Protein AF-A0A5N1GJK5-F1 (afdb_monomer_lite)

Organism: NCBI:txid119206

pLDDT: mean 94.47, std 3.44, range [83.25, 98.12]

Secondary structure (DSSP, 8-state):
-EEEEEEEPP-SSSSS--SSS--HHHHHHHHHHHHHHTSSSEEEEEEETTT-HHHHHH-HHHHHHHHHH-GGG-SEEEETTEEEEESSPPPHHHHHHHH----

Structure (mmCIF, N/CA/C/O backbone):
data_AF-A0A5N1GJK5-F1
#
_entry.id   AF-A0A5N1GJK5-F1
#
loop_
_atom_site.group_PDB
_atom_site.id
_atom_site.type_symbol
_atom_site.label_atom_id
_atom_site.label_alt_id
_atom_site.label_comp_id
_atom_site.label_asym_id
_atom_site.label_entity_id
_atom_site.lab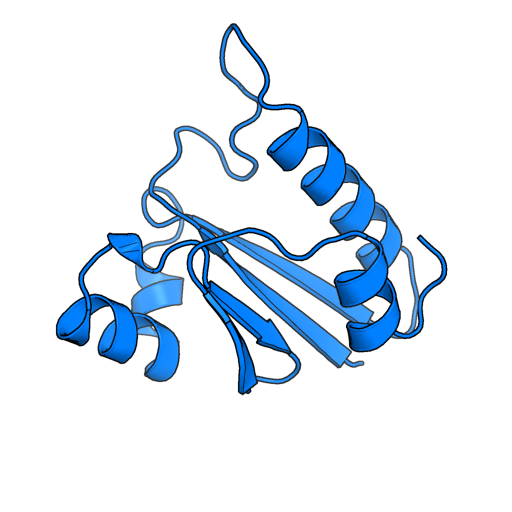el_seq_id
_atom_site.pdbx_PDB_ins_code
_atom_site.Cartn_x
_atom_site.Cartn_y
_atom_site.Cartn_z
_atom_site.occupancy
_atom_site.B_iso_or_equiv
_atom_site.auth_seq_id
_atom_site.auth_comp_id
_atom_site.auth_asym_id
_atom_site.auth_atom_id
_atom_site.pdbx_PDB_model_num
ATOM 1 N N . MET A 1 1 ? -11.944 -2.293 12.565 1.00 85.81 1 MET A N 1
ATOM 2 C CA . MET A 1 1 ? -10.684 -1.667 12.131 1.00 85.81 1 MET A CA 1
ATOM 3 C C . MET A 1 1 ? -10.709 -1.669 10.618 1.00 85.81 1 MET A C 1
ATOM 5 O O . MET A 1 1 ? -11.020 -2.717 10.065 1.00 85.81 1 MET A O 1
ATOM 9 N N . LYS A 1 2 ? -10.519 -0.514 9.979 1.00 93.81 2 LYS A N 1
ATOM 10 C CA . LYS A 1 2 ? -10.491 -0.421 8.512 1.00 93.81 2 LYS A CA 1
ATOM 11 C C . LYS A 1 2 ? -9.172 -0.996 8.004 1.00 93.81 2 LYS A C 1
ATOM 13 O O . LYS A 1 2 ? -8.134 -0.692 8.592 1.00 93.81 2 LYS A O 1
ATOM 18 N N . ARG A 1 3 ? -9.196 -1.809 6.951 1.00 96.75 3 ARG A N 1
ATOM 19 C CA . ARG A 1 3 ? -7.996 -2.477 6.434 1.00 96.75 3 ARG A CA 1
ATOM 20 C C . ARG A 1 3 ? -7.595 -1.924 5.076 1.00 96.75 3 ARG A C 1
ATOM 22 O O . ARG A 1 3 ? -8.399 -1.902 4.150 1.00 96.75 3 ARG A O 1
ATOM 29 N N . ILE A 1 4 ? -6.343 -1.499 4.966 1.00 97.69 4 ILE A N 1
ATOM 30 C CA . ILE A 1 4 ? -5.732 -0.983 3.749 1.00 97.69 4 ILE A CA 1
ATOM 31 C C . ILE A 1 4 ? -4.725 -2.022 3.270 1.00 97.69 4 ILE A C 1
ATOM 33 O O . ILE A 1 4 ? -3.825 -2.420 4.009 1.00 97.69 4 ILE A O 1
ATOM 37 N N . GLU A 1 5 ? -4.868 -2.471 2.033 1.00 97.56 5 GLU A N 1
ATOM 38 C CA . GLU A 1 5 ? -3.991 -3.478 1.446 1.00 97.56 5 GLU A CA 1
ATOM 39 C C . GLU A 1 5 ? -3.371 -2.945 0.164 1.00 97.56 5 GLU A C 1
ATOM 41 O O . GLU A 1 5 ? -4.059 -2.388 -0.692 1.00 97.56 5 GLU A O 1
ATOM 46 N N . LEU A 1 6 ? -2.065 -3.141 0.015 1.00 97.88 6 LEU A N 1
ATOM 47 C CA . LEU A 1 6 ? -1.323 -2.729 -1.168 1.00 97.88 6 LEU A CA 1
ATOM 48 C C . LEU A 1 6 ? -0.631 -3.923 -1.797 1.00 97.88 6 LEU A C 1
ATOM 50 O O . LEU A 1 6 ? 0.234 -4.550 -1.191 1.00 97.88 6 LEU A O 1
ATOM 54 N N . TYR A 1 7 ? -1.020 -4.209 -3.031 1.00 97.44 7 TYR A N 1
ATOM 55 C CA . TYR A 1 7 ? -0.461 -5.266 -3.857 1.00 97.44 7 TYR A CA 1
ATOM 56 C C . TYR A 1 7 ? 0.496 -4.646 -4.865 1.00 97.44 7 TYR A C 1
ATOM 58 O O . TYR A 1 7 ? 0.080 -4.048 -5.855 1.00 97.44 7 TYR A O 1
ATOM 66 N N . GLU A 1 8 ? 1.786 -4.771 -4.599 1.00 97.44 8 GLU A N 1
ATOM 67 C CA . GLU A 1 8 ? 2.861 -4.079 -5.298 1.00 97.44 8 GLU A CA 1
ATOM 68 C C . GLU A 1 8 ? 3.512 -4.937 -6.396 1.00 97.44 8 GLU A C 1
ATOM 70 O O . GLU A 1 8 ? 3.390 -6.172 -6.405 1.00 97.44 8 GLU A O 1
ATOM 75 N N . PRO A 1 9 ? 4.250 -4.305 -7.330 1.00 95.75 9 PRO A N 1
ATOM 76 C CA . PRO A 1 9 ? 5.124 -5.012 -8.261 1.00 95.75 9 PRO A CA 1
ATOM 77 C C . PRO A 1 9 ? 6.106 -5.962 -7.562 1.00 95.75 9 PRO A C 1
ATOM 79 O O . PRO A 1 9 ? 6.326 -5.907 -6.358 1.00 95.75 9 PRO A O 1
ATOM 82 N N . ALA A 1 10 ? 6.737 -6.845 -8.333 1.00 94.69 10 ALA A N 1
ATOM 83 C CA . ALA A 1 10 ? 7.826 -7.667 -7.815 1.00 94.69 10 ALA A CA 1
ATOM 84 C C . ALA A 1 10 ? 8.995 -6.770 -7.364 1.00 94.69 10 ALA A C 1
ATOM 86 O O . ALA A 1 10 ? 9.536 -6.019 -8.174 1.00 94.69 10 ALA A O 1
ATOM 87 N N . MET A 1 11 ? 9.388 -6.870 -6.092 1.00 94.00 11 MET A N 1
ATOM 88 C CA . MET A 1 11 ? 10.477 -6.096 -5.487 1.00 94.00 11 MET A CA 1
ATOM 89 C C . MET A 1 11 ? 11.474 -7.020 -4.778 1.00 94.00 11 MET A C 1
ATOM 91 O O . MET A 1 11 ? 11.156 -8.158 -4.442 1.00 94.00 11 MET A O 1
ATOM 95 N N . CYS A 1 12 ? 12.697 -6.534 -4.544 1.00 91.50 12 CYS A N 1
ATOM 96 C CA . CYS A 1 12 ? 13.746 -7.301 -3.858 1.00 91.50 12 CYS A CA 1
ATOM 97 C C . CYS A 1 12 ? 13.480 -7.457 -2.344 1.00 91.50 12 CYS A C 1
ATOM 99 O O . CYS A 1 12 ? 13.864 -8.456 -1.739 1.00 91.50 12 CYS A O 1
ATOM 101 N N . CYS A 1 13 ? 12.796 -6.485 -1.732 1.00 92.00 13 CYS A N 1
ATOM 102 C CA . CYS A 1 13 ? 12.357 -6.523 -0.338 1.00 92.00 13 CYS A CA 1
ATOM 103 C C . CYS A 1 13 ? 10.914 -6.027 -0.199 1.00 92.00 13 CYS A C 1
ATOM 105 O O . CYS A 1 13 ? 10.324 -5.554 -1.170 1.00 92.00 13 CYS A O 1
ATOM 107 N N . GLN A 1 14 ? 10.374 -6.092 1.023 1.00 91.62 14 GLN A N 1
ATOM 108 C CA . GLN A 1 14 ? 8.951 -5.861 1.265 1.00 91.62 14 GLN A CA 1
ATOM 109 C C . GLN A 1 14 ? 8.510 -4.451 0.883 1.00 91.62 14 GLN A C 1
ATOM 111 O O . GLN A 1 14 ? 7.439 -4.283 0.316 1.00 91.62 14 GLN A O 1
ATOM 116 N N . THR A 1 15 ? 9.354 -3.458 1.161 1.00 93.06 15 THR A N 1
ATOM 117 C CA . THR A 1 15 ? 9.059 -2.037 0.949 1.00 93.06 15 THR A CA 1
ATOM 118 C C . THR A 1 15 ? 9.719 -1.448 -0.297 1.00 93.06 15 THR A C 1
ATOM 120 O O . THR A 1 15 ? 9.461 -0.294 -0.624 1.00 93.06 15 THR A O 1
ATOM 123 N N . GLY A 1 16 ? 10.598 -2.209 -0.958 1.00 92.50 16 GLY A N 1
ATOM 124 C CA . GLY A 1 16 ? 11.376 -1.774 -2.122 1.00 92.50 16 GLY A CA 1
ATOM 125 C C . GLY A 1 16 ? 12.531 -0.800 -1.841 1.00 92.50 16 GLY A C 1
ATOM 126 O O . GLY A 1 16 ? 13.167 -0.345 -2.785 1.00 92.50 16 GLY A O 1
ATOM 127 N N . ILE A 1 17 ? 12.862 -0.506 -0.576 1.00 92.75 17 ILE A N 1
ATOM 128 C CA . ILE A 1 17 ? 13.869 0.517 -0.208 1.00 92.75 17 ILE A CA 1
ATOM 129 C C . ILE A 1 17 ? 15.297 -0.023 0.021 1.00 92.75 17 ILE A C 1
ATOM 131 O O . ILE A 1 17 ? 16.160 0.711 0.488 1.00 92.75 17 ILE A O 1
ATOM 135 N N . CYS A 1 18 ? 15.576 -1.300 -0.267 1.00 89.00 18 CYS A N 1
ATOM 136 C CA . CYS A 1 18 ? 16.887 -1.923 0.001 1.00 89.00 18 CYS A CA 1
ATOM 137 C C . CYS A 1 18 ? 17.961 -1.676 -1.079 1.00 89.00 18 CYS A C 1
ATOM 139 O O . CYS A 1 18 ? 19.080 -2.174 -0.954 1.00 89.00 18 CYS A O 1
ATOM 141 N N . GLY A 1 19 ? 17.624 -0.962 -2.157 1.00 83.25 19 GLY A N 1
ATOM 142 C CA . GLY A 1 19 ? 18.540 -0.671 -3.260 1.00 83.25 19 GLY A CA 1
ATOM 143 C C . GLY A 1 19 ? 19.500 0.495 -2.975 1.00 83.25 19 GLY A C 1
ATOM 144 O O . GLY A 1 19 ? 19.272 1.282 -2.060 1.00 83.25 19 GLY A O 1
ATOM 145 N N . PRO A 1 20 ? 20.558 0.662 -3.793 1.00 84.19 20 PRO A N 1
ATOM 146 C CA . PRO A 1 20 ? 21.517 1.767 -3.657 1.00 84.19 20 PRO A CA 1
ATOM 147 C C . PRO A 1 20 ? 20.907 3.148 -3.955 1.00 84.19 20 PRO A C 1
ATOM 149 O O . PRO A 1 20 ? 21.509 4.175 -3.657 1.00 84.19 20 PRO A O 1
ATOM 152 N N . SER A 1 21 ? 19.723 3.184 -4.564 1.00 86.31 21 SER A N 1
ATOM 153 C CA . SER A 1 21 ? 18.928 4.388 -4.780 1.00 86.31 21 SER A CA 1
ATOM 154 C C . SER A 1 21 ? 17.518 4.109 -4.283 1.00 86.31 21 SER A C 1
ATOM 156 O O . SER A 1 21 ? 16.863 3.190 -4.770 1.00 86.31 21 SER A O 1
ATOM 158 N N . VAL A 1 22 ? 17.089 4.869 -3.278 1.00 90.06 22 VAL A N 1
ATOM 159 C CA . VAL A 1 22 ? 15.759 4.743 -2.679 1.00 90.06 22 VAL A CA 1
ATOM 160 C C . VAL A 1 22 ? 14.778 5.574 -3.494 1.00 90.06 22 VAL A C 1
ATOM 162 O O . VAL A 1 22 ? 15.030 6.751 -3.742 1.00 90.06 22 VAL A O 1
ATOM 165 N N . ASP A 1 23 ? 13.663 4.964 -3.888 1.00 92.75 23 ASP A N 1
ATOM 166 C CA . ASP A 1 23 ? 12.539 5.680 -4.484 1.00 92.75 23 ASP A CA 1
ATOM 167 C C . ASP A 1 23 ? 11.834 6.525 -3.400 1.00 92.75 23 ASP A C 1
ATOM 169 O O . ASP A 1 23 ? 11.345 5.957 -2.413 1.00 92.75 23 ASP A O 1
ATOM 173 N N . PRO A 1 24 ? 11.772 7.865 -3.541 1.00 94.25 24 PRO A N 1
ATOM 174 C CA . PRO A 1 24 ? 11.105 8.732 -2.573 1.00 94.25 24 PRO A CA 1
ATOM 175 C C . PRO A 1 24 ? 9.632 8.375 -2.339 1.00 94.25 24 PRO A C 1
ATOM 177 O O . PRO A 1 24 ? 9.163 8.495 -1.208 1.00 94.25 24 PRO A O 1
ATOM 180 N N . GLN A 1 25 ? 8.921 7.891 -3.363 1.00 94.88 25 GLN A N 1
ATOM 181 C CA . GLN A 1 25 ? 7.518 7.493 -3.245 1.00 94.88 25 GLN A CA 1
ATOM 182 C C . GLN A 1 25 ? 7.380 6.265 -2.335 1.00 94.88 25 GLN A C 1
ATOM 184 O O . GLN A 1 25 ? 6.531 6.236 -1.447 1.00 94.88 25 GLN A O 1
ATOM 189 N N . LEU A 1 26 ? 8.268 5.273 -2.481 1.00 96.25 26 LEU A N 1
ATOM 190 C CA . LEU A 1 26 ? 8.279 4.083 -1.620 1.00 96.25 26 LEU A CA 1
ATOM 191 C C . LEU A 1 26 ? 8.667 4.414 -0.178 1.00 96.25 26 LEU A C 1
ATOM 193 O O . LEU A 1 26 ? 8.150 3.796 0.758 1.00 96.25 26 LEU A O 1
ATOM 197 N N . LEU A 1 27 ? 9.568 5.380 0.012 1.00 96.00 27 LEU A N 1
ATOM 198 C CA . LEU A 1 27 ? 9.938 5.870 1.338 1.00 96.00 27 LEU A CA 1
ATOM 199 C C . LEU A 1 27 ? 8.749 6.556 2.024 1.00 96.00 27 LEU A C 1
ATOM 201 O O . LEU A 1 27 ? 8.443 6.239 3.173 1.00 96.00 27 LEU A O 1
ATOM 205 N N . GLU A 1 28 ? 8.051 7.440 1.311 1.00 96.19 28 GLU A N 1
ATOM 206 C CA . GLU A 1 28 ? 6.859 8.126 1.815 1.00 96.19 28 GLU A CA 1
ATOM 207 C C . GLU A 1 28 ? 5.740 7.141 2.167 1.00 96.19 28 GLU A C 1
ATOM 209 O O . GLU A 1 28 ? 5.223 7.171 3.286 1.00 96.19 28 GLU A O 1
ATOM 214 N N . VAL A 1 29 ? 5.423 6.208 1.265 1.00 97.44 29 VAL A N 1
ATOM 215 C CA . VAL A 1 29 ? 4.425 5.155 1.509 1.00 97.44 29 VAL A CA 1
ATOM 216 C C . VAL A 1 29 ? 4.807 4.312 2.725 1.00 97.44 29 VAL A C 1
ATOM 218 O O . VAL A 1 29 ? 3.947 3.990 3.540 1.00 97.44 29 VAL A O 1
ATOM 221 N N . SER A 1 30 ? 6.090 3.985 2.906 1.00 96.69 30 SER A N 1
ATOM 222 C CA . SER A 1 30 ? 6.541 3.229 4.082 1.00 96.69 30 SER A CA 1
ATOM 223 C C . SER A 1 30 ? 6.264 3.981 5.390 1.00 96.69 30 SER A C 1
ATOM 225 O O . SER A 1 30 ? 5.728 3.383 6.323 1.00 96.69 30 SER A O 1
ATOM 227 N N . GLY A 1 31 ? 6.547 5.288 5.439 1.00 97.19 31 GLY A N 1
ATOM 228 C CA . GLY A 1 31 ? 6.252 6.125 6.609 1.00 97.19 31 GLY A CA 1
ATOM 229 C C . GLY A 1 31 ? 4.751 6.304 6.864 1.00 97.19 31 GLY A C 1
ATOM 230 O O . GLY A 1 31 ? 4.307 6.269 8.011 1.00 97.19 31 GLY A O 1
ATOM 231 N N . ILE A 1 32 ? 3.944 6.430 5.806 1.00 97.75 32 ILE A N 1
ATOM 232 C CA . ILE A 1 32 ? 2.479 6.488 5.920 1.00 97.75 32 ILE A CA 1
ATOM 233 C C . ILE A 1 32 ? 1.928 5.186 6.514 1.00 97.75 32 ILE A C 1
ATOM 235 O O . ILE A 1 32 ? 1.109 5.237 7.428 1.00 97.75 32 ILE A O 1
ATOM 239 N N . TYR A 1 33 ? 2.392 4.024 6.048 1.00 97.31 33 TYR A N 1
ATOM 240 C CA . TYR A 1 33 ? 1.931 2.727 6.558 1.00 97.31 33 TYR A CA 1
ATOM 241 C C . TYR A 1 33 ? 2.301 2.522 8.025 1.00 97.31 33 TYR A C 1
ATOM 243 O O . TYR A 1 33 ? 1.483 2.018 8.791 1.00 97.31 33 TYR A O 1
ATOM 251 N N . GLU A 1 34 ? 3.497 2.944 8.438 1.00 96.81 34 GLU A N 1
ATOM 252 C CA . GLU A 1 34 ? 3.886 2.946 9.850 1.00 96.81 34 GLU A CA 1
ATOM 253 C C . GLU A 1 34 ? 2.945 3.830 10.678 1.00 96.81 34 GLU A C 1
ATOM 255 O O . GLU A 1 34 ? 2.445 3.404 11.719 1.00 96.81 34 GLU A O 1
ATOM 260 N N . ARG A 1 35 ? 2.623 5.032 10.188 1.00 97.00 35 ARG A N 1
ATOM 261 C CA . ARG A 1 35 ? 1.696 5.936 10.877 1.00 97.00 35 ARG A CA 1
ATOM 262 C C . ARG A 1 35 ? 0.276 5.374 10.969 1.00 97.00 35 ARG A C 1
ATOM 264 O O . ARG A 1 35 ? -0.347 5.514 12.019 1.00 97.00 35 ARG A O 1
ATOM 271 N N . ILE A 1 36 ? -0.218 4.726 9.914 1.00 97.12 36 ILE A N 1
ATOM 272 C CA . ILE A 1 36 ? -1.528 4.063 9.917 1.00 97.12 36 ILE A CA 1
ATOM 273 C C . ILE A 1 36 ? -1.544 2.909 10.928 1.00 97.12 36 ILE A C 1
ATOM 275 O O . ILE A 1 36 ? -2.471 2.822 11.728 1.00 97.12 36 ILE A O 1
ATOM 279 N N . ASN A 1 37 ? -0.508 2.068 10.943 1.00 96.50 37 ASN A N 1
ATOM 280 C CA . ASN A 1 37 ? -0.415 0.917 11.850 1.00 96.50 37 ASN A CA 1
ATOM 281 C C . ASN A 1 37 ? -0.179 1.295 13.319 1.00 96.50 37 ASN A C 1
ATOM 283 O O . ASN A 1 37 ? -0.450 0.492 14.204 1.00 96.50 37 ASN A O 1
ATOM 287 N N . ASN A 1 38 ? 0.298 2.511 13.587 1.00 96.56 38 ASN A N 1
ATOM 288 C CA . ASN A 1 38 ? 0.365 3.072 14.936 1.00 96.56 38 ASN A CA 1
ATOM 289 C C . ASN A 1 38 ? -0.985 3.640 15.418 1.00 96.56 38 ASN A C 1
ATOM 291 O O . ASN A 1 38 ? -1.076 4.113 16.549 1.00 96.56 38 ASN A O 1
ATOM 295 N N . SER A 1 39 ? -2.021 3.643 14.572 1.00 93.75 39 SER A N 1
ATOM 296 C CA . SER A 1 39 ? -3.380 4.015 14.967 1.00 93.75 39 SER A CA 1
ATOM 297 C C . SER A 1 39 ? -4.159 2.811 15.502 1.00 93.75 39 SER A C 1
ATOM 299 O O . SER A 1 39 ? -3.966 1.686 15.053 1.00 93.75 39 SER A O 1
ATOM 301 N N . ASP A 1 40 ? -5.120 3.054 16.396 1.00 94.12 40 ASP A N 1
ATOM 302 C CA . ASP A 1 40 ? -6.002 1.996 16.915 1.00 94.12 40 ASP A CA 1
ATOM 303 C C . ASP A 1 40 ? -7.205 1.701 15.993 1.00 94.12 40 ASP A C 1
ATOM 305 O O . ASP A 1 40 ? -8.027 0.825 16.279 1.00 94.12 40 ASP A O 1
ATOM 309 N N . THR A 1 41 ? -7.373 2.456 14.901 1.00 94.31 41 THR A N 1
ATOM 310 C CA . THR A 1 41 ? -8.594 2.428 14.073 1.00 94.31 41 THR A CA 1
ATOM 311 C C . THR A 1 41 ? -8.407 1.751 12.721 1.00 94.31 41 THR A C 1
ATOM 313 O O . THR A 1 41 ? -9.398 1.264 12.155 1.00 94.31 41 THR A O 1
ATOM 316 N N . CYS A 1 42 ? -7.170 1.667 12.224 1.00 97.06 42 CYS A N 1
ATOM 317 C CA . CYS A 1 42 ? -6.843 1.106 10.916 1.00 97.06 42 CYS A CA 1
ATOM 318 C C . CYS A 1 42 ? -5.657 0.135 10.965 1.00 97.06 42 CYS A C 1
ATOM 320 O O . CYS A 1 42 ? -4.777 0.252 11.808 1.00 97.06 42 CYS A O 1
ATOM 322 N N . GLU A 1 43 ? -5.621 -0.779 10.000 1.00 97.38 43 GLU A N 1
ATOM 323 C CA . GLU A 1 43 ? -4.505 -1.686 9.728 1.00 97.38 43 GLU A CA 1
ATOM 324 C C . GLU A 1 43 ? -4.083 -1.512 8.268 1.00 97.38 43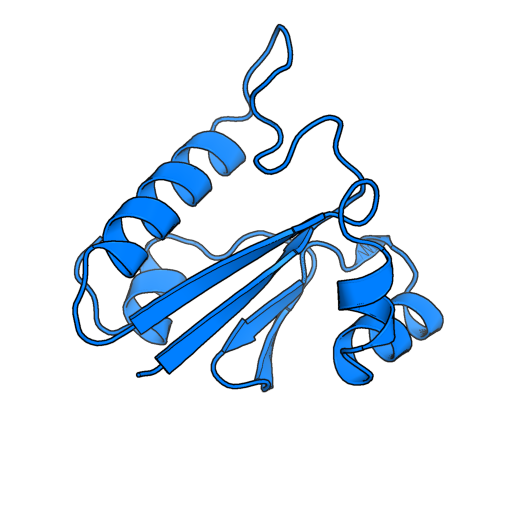 GLU A C 1
ATOM 326 O O . GLU A 1 43 ? -4.932 -1.434 7.379 1.00 97.38 43 GLU A O 1
ATOM 331 N N . ALA A 1 44 ? -2.782 -1.459 8.005 1.00 97.12 44 ALA A N 1
ATOM 332 C CA . ALA A 1 44 ? -2.221 -1.304 6.673 1.00 97.12 44 ALA A CA 1
ATOM 333 C C . ALA A 1 44 ? -1.178 -2.391 6.383 1.00 97.12 44 ALA A C 1
ATOM 335 O O . ALA A 1 44 ? -0.166 -2.510 7.080 1.00 97.12 44 ALA A O 1
ATOM 336 N N . VAL A 1 45 ? -1.396 -3.163 5.317 1.00 97.12 45 VAL A N 1
ATOM 337 C CA . VAL A 1 45 ? -0.542 -4.295 4.932 1.00 97.12 45 VAL A CA 1
ATOM 338 C C . VAL A 1 45 ? -0.057 -4.147 3.495 1.00 97.12 45 VAL A C 1
ATOM 340 O O . VAL A 1 45 ? -0.810 -3.782 2.593 1.00 97.12 45 VAL A O 1
ATOM 343 N N . ARG A 1 46 ? 1.224 -4.452 3.279 1.00 97.25 46 ARG A N 1
ATOM 344 C CA . ARG A 1 46 ? 1.871 -4.435 1.963 1.00 97.25 46 ARG A CA 1
ATOM 345 C C . ARG A 1 46 ? 2.289 -5.838 1.560 1.00 97.25 46 ARG A C 1
ATOM 347 O O . ARG A 1 46 ? 2.939 -6.540 2.339 1.00 97.25 46 ARG A O 1
ATOM 354 N N . TYR A 1 47 ? 1.961 -6.196 0.328 1.00 96.81 47 TYR A N 1
ATOM 355 C CA . TYR A 1 47 ? 2.345 -7.431 -0.333 1.00 96.81 47 TYR A CA 1
ATOM 356 C C . TYR A 1 47 ? 3.059 -7.084 -1.630 1.00 96.81 47 TYR A C 1
ATOM 358 O O . TYR A 1 47 ? 2.559 -6.274 -2.403 1.00 96.81 47 TYR A O 1
ATOM 366 N N . ASN A 1 48 ? 4.174 -7.740 -1.932 1.00 95.75 48 ASN A N 1
ATOM 367 C CA . ASN A 1 48 ? 4.797 -7.614 -3.248 1.00 95.75 48 ASN A CA 1
ATOM 368 C C . ASN A 1 48 ? 4.830 -8.961 -3.968 1.00 95.75 48 ASN A C 1
ATOM 370 O O . ASN A 1 48 ? 4.919 -10.020 -3.344 1.00 95.75 48 ASN A O 1
ATOM 374 N N . LEU A 1 49 ? 4.757 -8.925 -5.298 1.00 94.00 49 LEU A N 1
ATOM 375 C CA . LEU A 1 49 ? 4.573 -10.134 -6.104 1.00 94.00 49 LEU A CA 1
ATOM 376 C C . LEU A 1 49 ? 5.730 -11.145 -5.975 1.00 94.00 49 LEU A C 1
ATOM 378 O O . LEU A 1 49 ? 5.523 -12.336 -6.195 1.00 94.00 49 LEU A O 1
ATOM 382 N N . ALA A 1 50 ? 6.940 -10.688 -5.635 1.00 94.12 50 ALA A N 1
ATOM 383 C CA . ALA A 1 50 ? 8.109 -11.555 -5.499 1.00 94.12 50 ALA A CA 1
ATOM 384 C C . ALA A 1 50 ? 8.138 -12.296 -4.155 1.00 94.12 50 ALA A C 1
ATOM 386 O O . ALA A 1 50 ? 8.491 -13.472 -4.114 1.00 94.12 50 ALA A O 1
ATOM 387 N N . GLN A 1 51 ? 7.771 -11.620 -3.064 1.00 95.75 51 GLN A N 1
ATOM 388 C CA . GLN A 1 51 ? 7.876 -12.164 -1.708 1.00 95.75 51 GLN A CA 1
ATOM 389 C C . GLN A 1 51 ? 6.558 -12.723 -1.169 1.00 95.75 51 GLN A C 1
ATOM 391 O O . GLN A 1 51 ? 6.572 -13.584 -0.293 1.00 95.75 51 GLN A O 1
ATOM 396 N N . ASN A 1 52 ? 5.421 -12.262 -1.691 1.00 96.19 52 ASN A N 1
ATOM 397 C CA . ASN A 1 52 ? 4.090 -12.640 -1.223 1.00 96.19 52 ASN A CA 1
ATOM 398 C C . ASN A 1 52 ? 3.193 -13.190 -2.350 1.00 96.19 52 ASN A C 1
ATOM 400 O O . ASN A 1 52 ? 2.022 -12.817 -2.398 1.00 96.19 52 ASN A O 1
ATOM 404 N N . PRO A 1 53 ? 3.664 -14.077 -3.253 1.00 93.75 53 PRO A N 1
ATOM 405 C CA . PRO A 1 53 ? 2.863 -14.526 -4.398 1.00 93.75 53 PRO A CA 1
ATOM 406 C C . PRO A 1 53 ? 1.522 -15.152 -3.983 1.00 93.75 53 PRO A C 1
ATOM 408 O O . PRO A 1 53 ? 0.523 -14.963 -4.671 1.00 93.75 53 PRO A O 1
ATOM 411 N N . GLN A 1 54 ? 1.474 -15.833 -2.832 1.00 95.25 54 GLN A N 1
ATOM 412 C CA . GLN A 1 54 ? 0.247 -16.441 -2.316 1.00 95.25 54 GLN A CA 1
ATOM 413 C C . GLN A 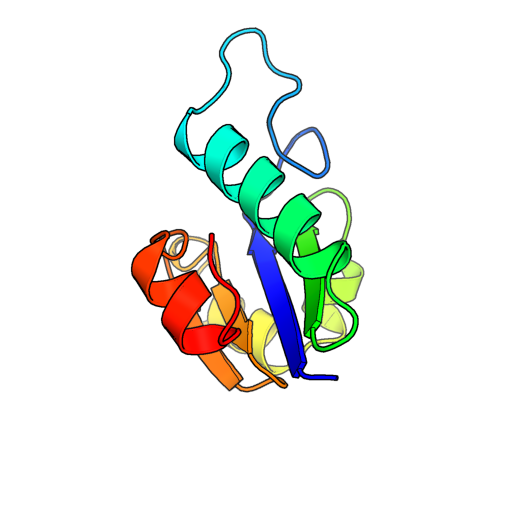1 54 ? -0.826 -15.401 -1.957 1.00 95.25 54 GLN A C 1
ATOM 415 O O . GLN A 1 54 ? -1.991 -15.623 -2.259 1.00 95.25 54 GLN A O 1
ATOM 420 N N . ALA A 1 55 ? -0.453 -14.228 -1.432 1.00 95.00 55 ALA A N 1
ATOM 421 C CA . ALA A 1 55 ? -1.417 -13.177 -1.088 1.00 95.00 55 ALA A CA 1
ATOM 422 C C . ALA A 1 55 ? -2.188 -12.670 -2.320 1.00 95.00 55 ALA A C 1
ATOM 424 O O . ALA A 1 55 ? -3.357 -12.301 -2.218 1.00 95.00 55 ALA A O 1
ATOM 425 N N . PHE A 1 56 ? -1.547 -12.676 -3.494 1.00 94.19 56 PHE A N 1
ATOM 426 C CA . PHE A 1 56 ? -2.198 -12.333 -4.758 1.00 94.19 56 PHE A CA 1
ATOM 427 C C . PHE A 1 56 ? -3.186 -13.416 -5.181 1.00 94.19 56 PHE A C 1
ATOM 429 O O . PHE A 1 56 ? -4.263 -13.084 -5.654 1.00 94.19 56 PHE A O 1
ATOM 436 N N . VAL A 1 57 ? -2.835 -14.692 -5.006 1.00 91.38 57 VAL A N 1
ATOM 437 C CA . VAL A 1 57 ? -3.715 -15.827 -5.326 1.00 91.38 57 VAL A CA 1
ATOM 438 C C . VAL A 1 57 ? -4.931 -15.861 -4.398 1.00 91.38 57 VAL A C 1
ATOM 440 O O . VAL A 1 57 ? -6.045 -16.073 -4.873 1.00 91.38 57 VAL A O 1
ATOM 443 N N . ASP A 1 58 ? -4.724 -15.618 -3.104 1.00 92.94 58 ASP A N 1
ATOM 444 C CA . ASP A 1 58 ? -5.780 -15.642 -2.088 1.00 92.94 58 ASP A CA 1
ATOM 445 C C . ASP A 1 58 ? -6.785 -14.497 -2.284 1.00 92.94 58 ASP A C 1
ATOM 447 O O . ASP A 1 58 ? -7.981 -14.656 -2.034 1.00 92.94 58 ASP A O 1
ATOM 451 N N . ASN A 1 59 ? -6.325 -13.350 -2.792 1.00 90.56 59 ASN A N 1
ATOM 452 C CA . ASN A 1 59 ? -7.195 -12.244 -3.167 1.00 90.56 59 ASN A CA 1
ATOM 453 C C . ASN A 1 59 ? -7.655 -12.382 -4.626 1.00 90.56 59 ASN A C 1
ATOM 455 O O . ASN A 1 59 ? -7.038 -11.865 -5.563 1.00 90.56 59 ASN A O 1
ATOM 459 N N . GLY A 1 60 ? -8.796 -13.054 -4.803 1.00 85.81 60 GLY A N 1
ATOM 460 C CA . GLY A 1 60 ? -9.423 -13.283 -6.108 1.00 85.81 60 GLY A CA 1
ATOM 461 C C . GLY A 1 60 ? -9.580 -12.014 -6.957 1.00 85.81 60 GLY A C 1
ATOM 462 O O . GLY A 1 60 ? -9.428 -12.068 -8.178 1.00 85.81 60 GLY A O 1
ATOM 463 N N . THR A 1 61 ? -9.817 -10.861 -6.328 1.00 86.00 61 THR A N 1
ATOM 464 C CA . THR A 1 61 ? -9.961 -9.572 -7.015 1.00 86.00 61 THR A CA 1
ATOM 465 C C . THR A 1 61 ? -8.631 -9.106 -7.616 1.00 86.00 61 THR A C 1
ATOM 467 O O . THR A 1 61 ? -8.572 -8.767 -8.803 1.00 86.00 61 THR A O 1
ATOM 470 N N . ALA A 1 62 ? -7.547 -9.139 -6.834 1.00 86.81 62 ALA A N 1
ATOM 471 C CA . ALA A 1 62 ? -6.219 -8.720 -7.281 1.00 86.81 62 ALA A CA 1
ATOM 472 C C . ALA A 1 62 ? -5.705 -9.595 -8.439 1.00 86.81 62 ALA A C 1
ATOM 474 O O . ALA A 1 62 ? -5.272 -9.069 -9.471 1.00 86.81 62 ALA A O 1
ATOM 475 N N . ILE A 1 63 ? -5.806 -10.926 -8.324 1.00 87.62 63 ILE A N 1
ATOM 476 C CA . ILE A 1 63 ? -5.321 -11.836 -9.374 1.00 87.62 63 ILE A CA 1
ATOM 477 C C . ILE A 1 63 ? -6.123 -11.721 -10.673 1.00 87.62 63 ILE A C 1
ATOM 479 O O . ILE A 1 63 ? -5.533 -11.709 -11.756 1.00 87.62 63 ILE A O 1
ATOM 483 N N . GLN A 1 64 ? -7.451 -11.571 -10.600 1.00 89.88 64 GLN A N 1
ATOM 484 C CA . GLN A 1 64 ? -8.288 -11.412 -11.794 1.00 89.88 64 GLN A CA 1
ATOM 485 C C . GLN A 1 64 ? -7.936 -10.143 -12.571 1.00 89.88 64 GLN A C 1
ATOM 487 O O . GLN A 1 64 ? -7.860 -10.161 -13.803 1.00 89.88 64 GLN A O 1
ATOM 492 N N . LEU A 1 65 ? -7.675 -9.048 -11.863 1.00 90.56 65 LEU A N 1
ATOM 493 C CA . LEU A 1 65 ? -7.274 -7.790 -12.478 1.00 90.56 65 LEU A CA 1
ATOM 494 C C . LEU A 1 65 ? -5.908 -7.870 -13.147 1.00 90.56 65 LEU A C 1
ATOM 496 O O . LEU A 1 65 ? -5.759 -7.364 -14.263 1.00 90.56 65 LEU A O 1
ATOM 500 N N . ILE A 1 66 ? -4.940 -8.535 -12.514 1.00 91.88 66 ILE A N 1
ATOM 501 C CA . ILE A 1 66 ? -3.614 -8.759 -13.100 1.00 91.88 66 ILE A CA 1
ATOM 502 C C . ILE A 1 66 ? -3.720 -9.669 -14.326 1.00 91.88 66 ILE A C 1
ATOM 504 O O . ILE A 1 66 ? -3.081 -9.394 -15.338 1.00 91.88 66 ILE A O 1
ATOM 508 N N . HIS A 1 67 ? -4.545 -10.718 -14.286 1.00 91.69 67 HIS A N 1
ATOM 509 C CA . HIS A 1 67 ? -4.779 -11.579 -15.449 1.00 91.69 67 HIS A CA 1
ATOM 510 C C . HIS A 1 67 ? -5.420 -10.818 -16.616 1.00 91.69 67 HIS A C 1
ATOM 512 O O . HIS A 1 67 ? -5.008 -10.995 -17.760 1.00 91.69 67 HIS A O 1
ATOM 518 N N . LYS A 1 68 ? -6.398 -9.947 -16.340 1.00 94.44 68 LYS A N 1
ATOM 519 C CA . LYS A 1 68 ? -7.118 -9.187 -17.373 1.00 94.44 68 LYS A CA 1
ATOM 520 C C . LYS A 1 68 ? -6.285 -8.056 -17.975 1.00 94.44 68 LYS A C 1
ATOM 522 O O . LYS A 1 68 ? -6.342 -7.828 -19.180 1.00 94.44 68 LYS A O 1
ATOM 527 N N . ASN A 1 69 ? -5.549 -7.322 -17.144 1.00 93.94 69 ASN A N 1
ATOM 528 C CA . ASN A 1 69 ? -4.895 -6.074 -17.547 1.00 93.94 69 ASN A CA 1
ATOM 529 C C . ASN A 1 69 ? -3.364 -6.178 -17.611 1.00 93.94 69 ASN A C 1
ATOM 531 O O . ASN A 1 69 ? -2.707 -5.245 -18.073 1.00 93.94 69 ASN A O 1
ATOM 535 N N . GLY A 1 70 ? -2.787 -7.297 -17.176 1.00 92.75 70 GLY A N 1
ATOM 536 C CA . GLY A 1 70 ? -1.347 -7.477 -17.015 1.00 92.75 70 GLY A CA 1
ATOM 537 C C . GLY A 1 70 ? -0.801 -6.782 -15.766 1.00 92.75 70 GLY A C 1
ATOM 538 O O . GLY A 1 70 ? -1.506 -6.080 -15.052 1.00 92.75 70 GLY A O 1
ATOM 539 N N . LYS A 1 71 ? 0.503 -6.927 -15.515 1.00 92.31 71 LYS A N 1
ATOM 540 C CA . LYS A 1 71 ? 1.175 -6.380 -14.317 1.00 92.31 71 LYS A CA 1
ATOM 541 C C . LYS A 1 71 ? 1.264 -4.846 -14.277 1.00 92.31 71 LYS A C 1
ATOM 543 O O . LYS A 1 71 ? 1.629 -4.297 -13.248 1.00 92.31 71 LYS A O 1
ATOM 548 N N . LYS A 1 72 ? 0.915 -4.154 -15.368 1.00 94.12 72 LYS A N 1
ATOM 549 C CA . LYS A 1 72 ? 0.962 -2.682 -15.482 1.00 94.12 72 LYS A CA 1
ATOM 550 C C . LYS A 1 72 ? -0.028 -1.945 -14.574 1.00 94.12 72 LYS A C 1
ATOM 552 O O . LYS A 1 72 ? 0.062 -0.735 -14.453 1.00 94.12 72 LYS A O 1
ATOM 557 N N . ILE A 1 73 ? -0.996 -2.658 -13.998 1.00 95.31 73 ILE A N 1
ATOM 558 C CA . ILE A 1 73 ? -1.952 -2.088 -13.040 1.00 95.31 73 ILE A CA 1
ATOM 559 C C . ILE A 1 73 ? -1.434 -2.105 -11.601 1.00 95.31 73 ILE A C 1
ATOM 561 O O . ILE A 1 73 ? -2.153 -1.681 -10.704 1.00 95.31 73 ILE A O 1
ATOM 565 N N . LEU A 1 74 ? -0.250 -2.673 -11.363 1.00 96.50 74 LEU A N 1
ATOM 566 C CA . LEU A 1 74 ? 0.383 -2.632 -10.054 1.00 96.50 74 LEU A CA 1
ATOM 567 C C . LEU A 1 74 ? 1.023 -1.246 -9.845 1.00 96.50 74 LEU A C 1
ATOM 569 O O . LEU A 1 74 ? 1.577 -0.709 -10.804 1.00 96.50 74 LE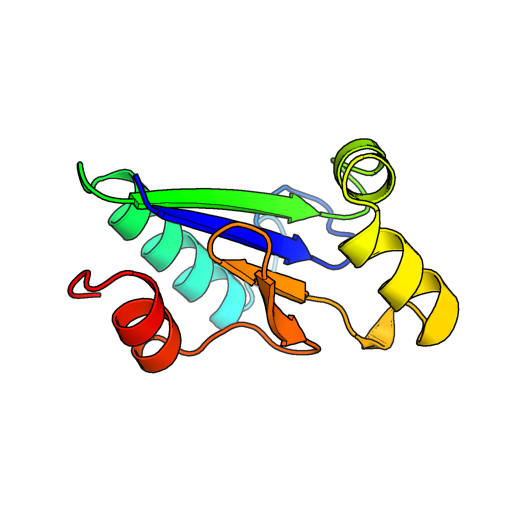U A O 1
ATOM 573 N N . PRO A 1 75 ? 1.002 -0.705 -8.616 1.00 97.38 75 PRO A N 1
ATOM 574 C CA . PRO A 1 75 ? 0.373 -1.292 -7.432 1.00 97.38 75 PRO A CA 1
ATOM 575 C C . PRO A 1 75 ? -1.167 -1.204 -7.464 1.00 97.38 75 PRO A C 1
ATOM 577 O O . PRO A 1 75 ? -1.730 -0.323 -8.107 1.00 97.38 75 PRO A O 1
ATOM 580 N N . ILE A 1 76 ? -1.846 -2.126 -6.777 1.00 97.94 76 ILE A N 1
ATOM 581 C CA . ILE A 1 76 ? -3.305 -2.116 -6.562 1.00 97.94 76 ILE A CA 1
ATOM 582 C C . ILE A 1 76 ? -3.550 -1.835 -5.078 1.00 97.94 76 ILE A C 1
ATOM 584 O O . ILE A 1 76 ? -3.014 -2.546 -4.227 1.00 97.94 76 ILE A O 1
ATOM 588 N N . THR A 1 77 ? -4.360 -0.828 -4.766 1.00 98.12 77 THR A N 1
ATOM 589 C CA . THR A 1 77 ? -4.759 -0.481 -3.396 1.00 98.12 77 THR A CA 1
ATOM 590 C C . THR A 1 77 ? -6.199 -0.894 -3.144 1.00 98.12 77 THR A C 1
ATOM 592 O O . THR A 1 77 ? -7.093 -0.539 -3.920 1.00 98.12 77 THR A O 1
ATOM 595 N N . LEU A 1 78 ? -6.417 -1.620 -2.048 1.00 97.25 78 LEU A N 1
ATOM 596 C CA . LEU A 1 78 ? -7.733 -1.995 -1.554 1.00 97.25 78 LEU A CA 1
ATOM 597 C C . LEU A 1 78 ? -7.986 -1.359 -0.186 1.00 97.25 78 LEU A C 1
ATOM 599 O O . LEU A 1 78 ? -7.073 -1.256 0.634 1.00 97.25 78 LEU A O 1
ATOM 603 N N . VAL A 1 79 ? -9.234 -0.976 0.063 1.00 96.69 79 VAL A N 1
ATOM 604 C CA . VAL A 1 79 ? -9.747 -0.560 1.371 1.00 96.69 79 VAL A CA 1
ATOM 605 C C . VAL A 1 79 ? -10.948 -1.441 1.684 1.00 96.69 79 VAL A C 1
ATOM 607 O O . VAL A 1 79 ? -11.893 -1.487 0.904 1.00 96.69 79 VAL A O 1
ATOM 610 N N . ASP A 1 80 ? -10.884 -2.188 2.785 1.00 95.38 80 ASP A N 1
ATOM 611 C CA . ASP A 1 80 ? -11.899 -3.174 3.187 1.00 95.38 80 ASP A CA 1
ATOM 612 C C . ASP A 1 80 ? -12.281 -4.157 2.053 1.00 95.38 80 ASP A C 1
ATOM 614 O O . ASP A 1 80 ? -13.426 -4.580 1.912 1.00 95.38 80 ASP A O 1
ATOM 618 N N . GLY A 1 81 ? -11.293 -4.538 1.233 1.00 93.19 81 GLY A N 1
ATOM 619 C CA . GLY A 1 81 ? -11.457 -5.459 0.103 1.00 93.19 81 GLY A CA 1
ATOM 620 C C . GLY A 1 81 ? -11.939 -4.812 -1.203 1.00 93.19 81 GLY A C 1
ATOM 621 O O . GLY A 1 81 ? -11.958 -5.483 -2.239 1.00 93.19 81 GLY A O 1
ATOM 622 N N . GLU A 1 82 ? -12.275 -3.521 -1.197 1.00 94.44 82 GLU A N 1
ATOM 623 C CA . GLU A 1 82 ? -12.686 -2.774 -2.387 1.00 94.44 82 GLU A CA 1
ATOM 624 C C . GLU A 1 82 ? -11.512 -2.025 -3.009 1.00 94.44 82 GLU A C 1
ATOM 626 O O . GLU A 1 82 ? -10.707 -1.413 -2.315 1.00 94.44 82 GLU A O 1
ATOM 631 N N . ILE A 1 83 ? -11.407 -2.046 -4.337 1.00 95.81 83 ILE A N 1
ATOM 632 C CA . ILE A 1 83 ? -10.312 -1.369 -5.037 1.00 95.81 83 ILE A CA 1
ATOM 633 C C . ILE A 1 83 ? -10.579 0.122 -5.100 1.00 95.81 83 ILE A C 1
ATOM 635 O O . ILE A 1 83 ? -11.571 0.556 -5.683 1.00 95.81 83 ILE A O 1
ATOM 639 N N . VAL A 1 84 ? -9.623 0.888 -4.591 1.00 97.25 84 VAL A N 1
ATOM 640 C CA . VAL A 1 84 ? -9.668 2.353 -4.598 1.00 97.25 84 VAL A CA 1
ATOM 641 C C . VAL A 1 84 ? -8.664 2.961 -5.575 1.00 97.25 84 VAL A C 1
ATOM 643 O O . VAL A 1 84 ? -8.890 4.061 -6.071 1.00 97.25 84 VAL A O 1
ATOM 646 N N . LYS A 1 85 ? -7.575 2.245 -5.901 1.00 97.75 85 LYS A N 1
ATOM 647 C CA . LYS A 1 85 ? -6.543 2.731 -6.828 1.00 97.75 85 LYS A CA 1
ATOM 648 C C . LYS A 1 85 ? -5.780 1.600 -7.512 1.00 97.75 85 LYS A C 1
ATOM 650 O O . LYS A 1 85 ? -5.593 0.527 -6.941 1.00 97.75 85 LYS A O 1
ATOM 655 N N . THR A 1 86 ? -5.324 1.851 -8.738 1.00 97.56 86 THR A N 1
ATOM 656 C CA . THR A 1 86 ? -4.460 0.942 -9.507 1.00 97.56 86 THR A CA 1
ATOM 657 C C . THR A 1 86 ? -3.438 1.718 -10.326 1.00 97.56 86 THR A C 1
ATOM 659 O O . THR A 1 86 ? -3.769 2.778 -10.854 1.00 97.56 86 THR A O 1
ATOM 662 N N . GLY A 1 87 ? -2.256 1.143 -10.527 1.00 96.69 87 GLY A N 1
ATOM 663 C CA . GLY A 1 87 ? -1.215 1.646 -11.428 1.00 96.69 87 GLY A CA 1
ATOM 664 C C . GLY A 1 87 ? -0.337 2.747 -10.836 1.00 96.69 87 GLY A C 1
ATOM 665 O O . GLY A 1 87 ? 0.648 3.119 -11.464 1.00 96.69 87 GLY A O 1
ATOM 666 N N . ASP A 1 88 ? -0.669 3.240 -9.644 1.00 97.25 88 ASP A N 1
ATOM 667 C CA . ASP A 1 88 ? 0.137 4.196 -8.891 1.00 97.25 88 ASP A CA 1
ATOM 668 C C . ASP A 1 88 ? -0.188 4.092 -7.395 1.00 97.25 88 ASP A C 1
ATOM 670 O O . ASP A 1 88 ? -1.267 3.623 -7.013 1.00 97.25 88 ASP A O 1
ATOM 674 N N . TYR A 1 89 ? 0.737 4.531 -6.548 1.00 97.81 89 TYR A N 1
ATOM 675 C CA . TYR A 1 89 ? 0.524 4.599 -5.107 1.00 97.81 89 TYR A CA 1
ATOM 676 C C . TYR A 1 89 ? -0.481 5.708 -4.768 1.00 97.81 89 TYR A C 1
ATOM 678 O O . TYR A 1 89 ? -0.532 6.731 -5.461 1.00 97.81 89 TYR A O 1
ATOM 686 N N . PRO A 1 90 ? -1.291 5.545 -3.708 1.00 98.00 90 PRO A N 1
ATOM 687 C CA . PRO A 1 90 ? -2.122 6.635 -3.230 1.00 98.00 90 PRO A CA 1
ATOM 688 C C . PRO A 1 90 ? -1.280 7.832 -2.780 1.00 98.00 90 PRO A C 1
ATOM 690 O O . PRO A 1 90 ? -0.187 7.668 -2.233 1.00 98.00 90 PRO A O 1
ATOM 693 N N . SER A 1 91 ? -1.793 9.039 -2.998 1.00 97.44 91 SER A N 1
ATOM 694 C CA . SER A 1 91 ? -1.228 10.259 -2.434 1.00 97.44 91 SER A CA 1
ATOM 695 C C . SER A 1 91 ? -1.467 10.302 -0.925 1.00 97.44 91 SER A C 1
ATOM 697 O O . SER A 1 91 ? -2.307 9.575 -0.382 1.00 97.44 91 SER A O 1
ATOM 699 N N . ARG A 1 92 ? -0.759 11.196 -0.226 1.00 97.12 92 ARG A N 1
ATOM 700 C CA . ARG A 1 92 ? -1.011 11.448 1.199 1.00 97.12 92 ARG A CA 1
ATOM 701 C C . ARG A 1 92 ? -2.483 11.805 1.439 1.00 97.12 92 ARG A C 1
ATOM 703 O O . ARG A 1 92 ? -3.073 11.316 2.396 1.00 97.12 92 ARG A O 1
ATOM 710 N N . GLU A 1 93 ? -3.081 12.628 0.583 1.00 97.75 93 GLU A N 1
ATOM 711 C CA . GLU A 1 93 ? -4.488 13.033 0.676 1.00 97.75 93 GLU A CA 1
ATOM 712 C C . GLU A 1 93 ? -5.439 11.848 0.500 1.00 97.75 93 GLU A C 1
ATOM 714 O O . GLU A 1 93 ? -6.352 11.693 1.307 1.00 97.75 93 GLU A O 1
ATOM 719 N N . GLU A 1 94 ? -5.196 10.982 -0.486 1.00 98.12 94 GLU A N 1
ATOM 720 C CA . GLU A 1 94 ? -5.992 9.764 -0.682 1.00 98.12 94 GLU A CA 1
ATOM 721 C C . GLU A 1 94 ? -5.878 8.835 0.533 1.00 98.12 94 GLU A C 1
ATOM 723 O O . GLU A 1 94 ? -6.889 8.349 1.030 1.00 98.12 94 GLU A O 1
ATOM 728 N N . PHE A 1 95 ? -4.681 8.640 1.100 1.00 97.75 95 PHE A N 1
ATOM 729 C CA . PHE A 1 95 ? -4.548 7.858 2.332 1.00 97.75 95 PHE A CA 1
ATOM 730 C C . PHE A 1 95 ? -5.304 8.481 3.514 1.00 97.75 95 PHE A C 1
ATOM 732 O O . PHE A 1 95 ? -5.914 7.744 4.293 1.00 97.75 95 PHE A O 1
ATOM 739 N N . ARG A 1 96 ? -5.308 9.815 3.655 1.00 97.00 96 ARG A N 1
ATOM 740 C CA . ARG A 1 96 ? -6.107 10.508 4.684 1.00 97.00 96 ARG A CA 1
ATOM 741 C C . ARG A 1 96 ? -7.598 10.275 4.468 1.00 97.00 96 ARG A C 1
ATOM 743 O O . ARG A 1 96 ? -8.301 9.984 5.428 1.00 97.00 96 ARG A O 1
ATOM 750 N N . GLU A 1 97 ? -8.074 10.351 3.229 1.00 97.31 97 GLU A N 1
ATOM 751 C CA . GLU A 1 97 ? -9.472 10.075 2.882 1.00 97.31 97 GLU A CA 1
ATOM 752 C C . GLU A 1 97 ? -9.849 8.619 3.179 1.00 97.31 97 GLU A C 1
ATOM 754 O O . GLU A 1 97 ? -10.872 8.347 3.811 1.00 97.31 97 GLU A O 1
ATOM 759 N N . TYR A 1 98 ? -8.991 7.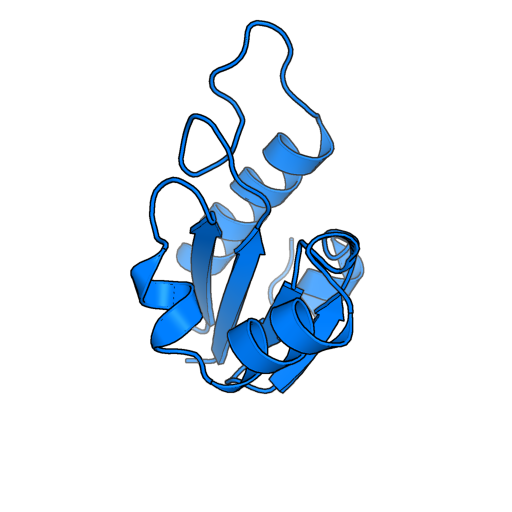673 2.794 1.00 96.56 98 TYR A N 1
ATOM 760 C CA . TYR A 1 98 ? -9.235 6.253 3.007 1.00 96.56 98 TYR A CA 1
ATOM 761 C C . TYR A 1 98 ? -9.266 5.913 4.488 1.00 96.56 98 TYR A C 1
ATOM 763 O O . TYR A 1 98 ? -10.153 5.185 4.919 1.00 96.56 98 TYR A O 1
ATOM 771 N N . THR A 1 99 ? -8.332 6.432 5.280 1.00 95.50 99 THR A N 1
ATOM 772 C CA . THR A 1 99 ? -8.127 6.000 6.671 1.00 95.50 99 THR A CA 1
ATOM 773 C C . THR A 1 99 ? -8.818 6.888 7.705 1.00 95.50 99 THR A C 1
ATOM 775 O O . THR A 1 99 ? -9.151 6.417 8.790 1.00 95.50 99 THR A O 1
ATOM 778 N N . GLY A 1 100 ? -9.054 8.164 7.392 1.00 94.81 100 GLY A N 1
ATOM 779 C CA . GLY A 1 100 ? -9.446 9.185 8.367 1.00 94.81 100 GLY A CA 1
ATOM 780 C C . GLY A 1 100 ? -8.328 9.566 9.347 1.00 94.81 100 GLY A C 1
ATOM 781 O O . GLY A 1 100 ? -8.590 10.254 10.332 1.00 94.81 100 GLY A O 1
ATOM 782 N N . ILE A 1 101 ? -7.098 9.104 9.110 1.00 93.88 101 ILE A N 1
ATOM 783 C CA . ILE A 1 101 ? -5.928 9.384 9.944 1.00 93.88 101 ILE A CA 1
ATOM 784 C C . ILE A 1 101 ? -5.243 10.642 9.419 1.00 93.88 101 ILE A C 1
ATOM 786 O O . ILE A 1 101 ? -5.126 10.842 8.213 1.00 93.88 101 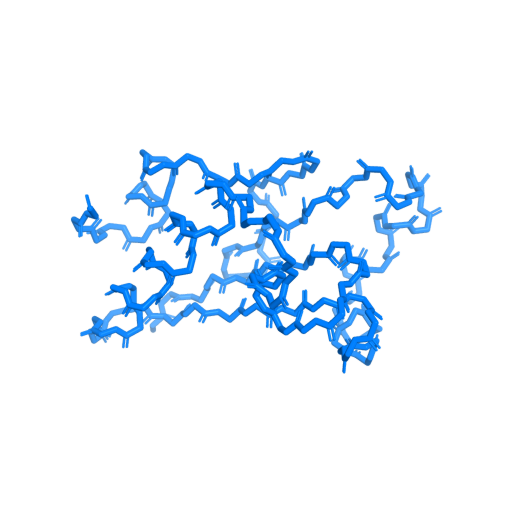ILE A O 1
ATOM 790 N N . GLU A 1 102 ? -4.762 11.493 10.322 1.00 91.25 102 GLU A N 1
ATOM 791 C CA . GLU A 1 102 ? -3.888 12.597 9.933 1.00 91.25 102 GLU A CA 1
ATOM 792 C C . GLU A 1 102 ? -2.517 12.027 9.548 1.00 91.25 102 GLU A C 1
ATOM 794 O O . GLU A 1 102 ? -1.998 11.214 10.309 1.00 91.25 102 GLU A O 1
ATOM 799 N N . LEU A 1 103 ? -1.931 12.422 8.405 1.00 88.25 103 LEU A N 1
ATOM 800 C CA . LEU A 1 103 ? -0.709 11.818 7.835 1.00 88.25 103 LEU A CA 1
ATOM 801 C C . LEU A 1 103 ? 0.434 12.797 7.607 1.00 88.25 103 LEU A C 1
ATOM 803 O O . LEU A 1 103 ? 0.197 13.887 7.056 1.00 88.25 103 LEU A O 1
#

Radius of gyration: 13.08 Å; chains: 1; bounding box: 34×30×34 Å

InterPro domains:
  IPR010712 Arsenical-resistance operon trans-acting repressor ArsD [PF06953] (1-102)

Foldseek 3Di:
DKEKEKEAEAAPDQLNQPDPDGDVQSVVVVVLQVQQCPDPQYHYYTDYCNPHVVVCVVLPVNVVCCVVPNPQQPTWMDINSHTDGTNDDDDLVRSCVRRVDND

Sequence (103 aa):
MKRIELYEPAMCCQTGICGPSVDPQLLEVSGIYERINNSDTCEAVRYNLAQNPQAFVDNGTAIQLIHKNGKKILPITLVDGEIVKTGDYPSREEFREYTGIEL